Protein AF-A0A523U7J8-F1 (afdb_monomer)

Radius of gyration: 14.75 Å; Cα contacts (8 Å, |Δi|>4): 42; chains: 1; bounding box: 33×23×37 Å

Nearest PDB structures (foldseek):
  6sv1-assembly3_c  TM=9.853E-01  e=2.143E-03  Rhodospirillum rubrum
  6sv1-assembly3_U  TM=9.815E-01  e=2.143E-03  Rhodospirillum rubrum
  5l8g-assembly2_S  TM=9.849E-01  e=2.436E-03  Rhodospirillum rubrum
  5l8g-assembly2_N  TM=9.886E-01  e=2.597E-03  Rhodospirillum rubrum
  5n5f-assembly1_B  TM=9.827E-01  e=1.064E-02  Haliangium ochraceum

Mean predicted aligned error: 2.27 Å

Secondary structure (DSSP, 8-state):
-HHHHHHHHHHHHHHHHHHHHH---HHHHHHHHHHHHHHHHHHHHHHHHHHHH-HHHHHHHHHHT-

pLDDT: mean 97.73, std 2.19, range [84.19, 98.94]

Sequence (66 aa):
MLREDLIGELQAINQYQDHIDTIGDEEAMEVLEHIRDDEKEHLAELTKLIQKLDATQAEKFKKEGL

Foldseek 3Di:
DLVVLLVVLVVLLVVLVVCLVPDPDPVSNVVSVVVSVVSVVVNVVSLVVCLVVDVVVVVVCVVVVD

Solvent-accessible surface area (backbone atoms only — not comparable to full-atom values): 3578 Å² total; per-residue (Å²): 101,74,67,57,52,42,50,48,28,56,50,48,33,52,53,34,49,57,44,50,78,69,57,91,49,67,71,61,36,56,54,39,51,52,54,29,51,51,30,52,50,51,37,52,53,44,49,54,51,47,38,75,74,31,69,69,56,31,55,50,35,50,72,74,75,90

Structure (mmCIF, N/CA/C/O backbone):
data_AF-A0A523U7J8-F1
#
_entry.id   AF-A0A523U7J8-F1
#
loop_
_atom_site.group_PDB
_atom_site.id
_atom_site.type_symbol
_atom_site.label_atom_id
_atom_site.label_alt_id
_atom_site.label_comp_id
_atom_site.label_asym_id
_atom_site.label_entity_id
_atom_site.label_seq_id
_atom_site.pdbx_PDB_ins_code
_atom_site.Cartn_x
_atom_site.Cartn_y
_atom_site.Cartn_z
_atom_site.occupancy
_atom_site.B_iso_or_equiv
_atom_site.auth_seq_id
_atom_site.auth_comp_id
_atom_site.auth_asym_id
_atom_site.auth_atom_id
_atom_site.pdbx_PDB_model_num
ATOM 1 N N . MET A 1 1 ? -6.621 11.653 3.386 1.00 90.31 1 MET A N 1
ATOM 2 C CA . MET A 1 1 ? -7.312 10.984 4.525 1.00 90.31 1 MET A CA 1
ATOM 3 C C . MET A 1 1 ? -6.615 9.649 4.660 1.00 90.31 1 MET A C 1
ATOM 5 O O . MET A 1 1 ? -6.424 9.052 3.619 1.00 90.31 1 MET A O 1
ATOM 9 N N . LEU A 1 2 ? -6.330 9.129 5.859 1.00 96.56 2 LEU A N 1
ATOM 10 C CA . LEU A 1 2 ? -5.481 7.926 6.012 1.00 96.56 2 LEU A CA 1
ATOM 11 C C . LEU A 1 2 ? -5.869 6.720 5.136 1.00 96.56 2 LEU A C 1
ATOM 13 O O . LEU A 1 2 ? -5.009 5.952 4.730 1.00 96.56 2 LEU A O 1
ATOM 17 N N . ARG A 1 3 ? -7.162 6.546 4.834 1.00 97.12 3 ARG A N 1
ATOM 18 C CA . ARG A 1 3 ? -7.632 5.480 3.933 1.00 97.12 3 ARG A CA 1
ATOM 19 C C . ARG A 1 3 ? -7.351 5.755 2.458 1.00 97.12 3 ARG A C 1
ATOM 21 O O . ARG A 1 3 ? -7.069 4.814 1.738 1.00 97.12 3 ARG A O 1
ATOM 28 N N . GLU A 1 4 ? -7.427 7.011 2.029 1.00 98.50 4 GLU A N 1
ATOM 29 C CA . GLU A 1 4 ? -7.007 7.423 0.681 1.00 98.50 4 GLU A CA 1
ATOM 30 C C . GLU A 1 4 ? -5.495 7.269 0.527 1.00 98.50 4 GLU A C 1
ATOM 32 O O . GLU A 1 4 ? -5.036 6.792 -0.501 1.00 98.50 4 GLU A O 1
ATOM 37 N N . ASP A 1 5 ? -4.740 7.595 1.579 1.00 98.56 5 ASP A N 1
ATOM 38 C CA . ASP A 1 5 ? -3.286 7.439 1.591 1.00 98.56 5 ASP A CA 1
ATOM 39 C C . ASP A 1 5 ? -2.932 5.938 1.453 1.00 98.56 5 ASP A C 1
ATOM 41 O O . ASP A 1 5 ? -2.181 5.558 0.563 1.00 98.56 5 ASP A O 1
ATOM 45 N N . LEU A 1 6 ? -3.603 5.053 2.211 1.00 98.50 6 LEU A N 1
ATOM 46 C CA . LEU A 1 6 ? -3.460 3.590 2.087 1.00 98.50 6 LEU A CA 1
ATOM 47 C C . LEU A 1 6 ? -3.845 3.055 0.691 1.00 98.50 6 LEU A C 1
ATOM 49 O O . LEU A 1 6 ? -3.223 2.116 0.194 1.00 98.50 6 LEU A O 1
ATOM 53 N N . ILE A 1 7 ? -4.889 3.618 0.067 1.00 98.62 7 ILE A N 1
ATOM 54 C CA . ILE A 1 7 ? -5.283 3.283 -1.312 1.00 98.62 7 ILE A CA 1
ATOM 55 C C . ILE A 1 7 ? -4.171 3.682 -2.287 1.00 98.62 7 ILE A C 1
ATOM 57 O O . ILE A 1 7 ? -3.865 2.903 -3.188 1.00 98.62 7 ILE A O 1
ATOM 61 N N . GLY A 1 8 ? -3.562 4.853 -2.085 1.00 98.75 8 GLY A N 1
ATOM 62 C CA . GLY A 1 8 ? -2.421 5.328 -2.864 1.00 98.75 8 GLY A CA 1
ATOM 63 C C . GLY A 1 8 ? -1.252 4.347 -2.828 1.00 98.75 8 GLY A C 1
ATOM 64 O O . GLY A 1 8 ? -0.790 3.939 -3.892 1.00 98.75 8 GLY A O 1
ATOM 65 N N . GLU A 1 9 ? -0.862 3.873 -1.640 1.00 98.81 9 GLU A N 1
ATOM 66 C CA . GLU A 1 9 ? 0.249 2.913 -1.529 1.00 98.81 9 GLU A CA 1
ATOM 67 C C . GLU A 1 9 ? -0.066 1.587 -2.229 1.00 98.81 9 GLU A C 1
ATOM 69 O O . GLU A 1 9 ? 0.755 1.054 -2.972 1.00 98.81 9 GLU A O 1
ATOM 74 N N . LEU A 1 10 ? -1.292 1.069 -2.087 1.00 98.88 10 LEU A N 1
ATOM 75 C CA . LEU A 1 10 ? -1.725 -0.136 -2.810 1.00 98.88 10 LEU A CA 1
ATOM 76 C C . LEU A 1 10 ? -1.677 0.043 -4.334 1.00 98.88 10 LEU A C 1
ATOM 78 O O . LEU A 1 10 ? -1.318 -0.889 -5.055 1.00 98.88 10 LEU A O 1
ATOM 82 N N . GLN A 1 11 ? -2.061 1.217 -4.836 1.00 98.88 11 GLN A N 1
ATOM 83 C CA . GLN A 1 11 ? -1.988 1.530 -6.262 1.00 98.88 11 GLN A CA 1
ATOM 84 C C . GLN A 1 11 ? -0.537 1.610 -6.740 1.00 98.88 11 GLN A C 1
ATOM 86 O O . GLN A 1 11 ? -0.221 1.019 -7.771 1.00 98.88 11 GLN A O 1
ATOM 91 N N . ALA A 1 12 ? 0.336 2.277 -5.982 1.00 98.88 12 ALA A N 1
ATOM 92 C CA . ALA A 1 12 ? 1.754 2.394 -6.296 1.00 98.88 12 ALA A CA 1
ATOM 93 C C . ALA A 1 12 ? 2.441 1.020 -6.330 1.00 98.88 12 ALA A C 1
ATOM 95 O O . ALA A 1 12 ? 3.113 0.702 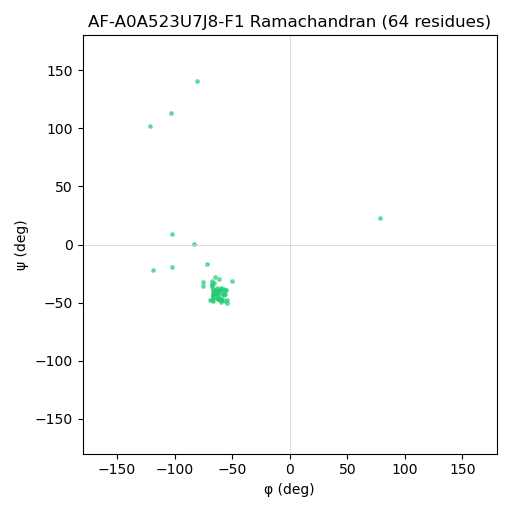-7.310 1.00 98.88 12 ALA A O 1
ATOM 96 N N . ILE A 1 13 ? 2.188 0.160 -5.335 1.00 98.94 13 ILE A N 1
ATOM 97 C CA . ILE A 1 13 ? 2.712 -1.216 -5.288 1.00 98.94 13 ILE A CA 1
ATOM 98 C C . ILE A 1 13 ?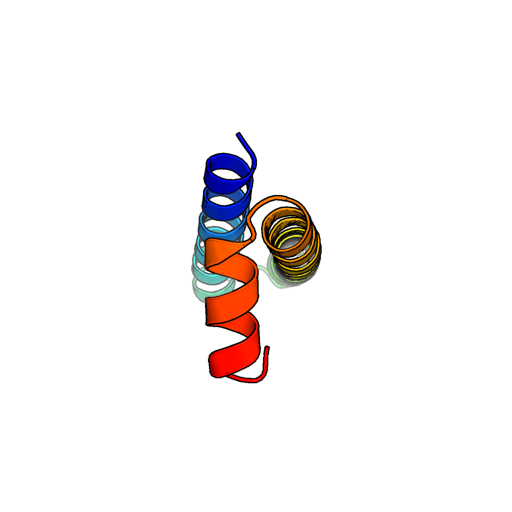 2.355 -1.987 -6.563 1.00 98.94 13 ILE A C 1
ATOM 100 O O . ILE A 1 13 ? 3.232 -2.586 -7.187 1.00 98.94 13 ILE A O 1
ATOM 104 N N . ASN A 1 14 ? 1.079 -1.969 -6.958 1.00 98.81 14 ASN A N 1
ATOM 105 C CA . ASN A 1 14 ? 0.626 -2.681 -8.153 1.00 98.81 14 ASN A CA 1
ATOM 106 C C . ASN A 1 14 ? 1.226 -2.078 -9.429 1.00 98.81 14 ASN A C 1
ATOM 108 O O . ASN A 1 14 ? 1.702 -2.814 -10.285 1.00 98.81 14 ASN A O 1
ATOM 112 N N . GLN A 1 15 ? 1.262 -0.748 -9.537 1.00 98.81 15 GLN A N 1
ATOM 113 C CA . GLN A 1 15 ? 1.809 -0.066 -10.708 1.00 98.81 15 GLN A CA 1
ATOM 114 C C . GLN A 1 15 ? 3.300 -0.371 -10.901 1.00 98.81 15 GLN A C 1
ATOM 116 O O . GLN A 1 15 ? 3.739 -0.639 -12.019 1.00 98.81 15 GLN A O 1
ATOM 121 N N . TYR A 1 16 ? 4.090 -0.347 -9.826 1.00 98.75 16 TYR A N 1
ATOM 122 C CA . TYR A 1 16 ? 5.504 -0.695 -9.915 1.00 98.75 16 TYR A CA 1
ATOM 123 C C . TYR A 1 16 ? 5.710 -2.172 -10.233 1.00 98.75 16 TYR A C 1
ATOM 125 O O . TYR A 1 16 ? 6.595 -2.480 -11.025 1.00 98.75 16 TYR A O 1
ATOM 133 N N . GLN A 1 17 ? 4.875 -3.073 -9.703 1.00 98.69 17 GLN A N 1
ATOM 134 C CA . GLN A 1 17 ? 4.921 -4.482 -10.096 1.00 98.69 17 GLN A CA 1
ATOM 135 C C . GLN A 1 17 ? 4.662 -4.666 -11.597 1.00 98.69 17 GLN A C 1
ATOM 137 O O . GLN A 1 17 ? 5.449 -5.330 -12.264 1.00 98.69 17 GLN A O 1
ATOM 142 N N . ASP A 1 18 ? 3.624 -4.026 -12.140 1.00 98.69 18 ASP A N 1
ATOM 143 C CA . ASP A 1 18 ? 3.299 -4.097 -13.569 1.00 98.69 18 ASP A CA 1
ATOM 144 C C . ASP A 1 18 ? 4.453 -3.566 -14.442 1.00 98.69 18 ASP A C 1
ATOM 146 O O . ASP A 1 18 ? 4.749 -4.113 -15.508 1.00 98.69 18 ASP A O 1
ATOM 150 N N . HIS A 1 19 ? 5.140 -2.508 -13.999 1.00 98.44 19 HIS A N 1
ATOM 151 C CA . HIS A 1 19 ? 6.334 -2.006 -14.681 1.00 98.44 19 HIS A CA 1
ATOM 152 C C . HIS A 1 19 ? 7.506 -2.994 -14.607 1.00 98.44 19 HIS A C 1
ATOM 154 O O . HIS A 1 19 ? 8.127 -3.249 -15.635 1.00 98.44 19 HIS A O 1
ATOM 160 N N . ILE A 1 20 ? 7.794 -3.571 -13.435 1.00 98.38 20 ILE A N 1
ATOM 161 C CA . ILE A 1 20 ? 8.863 -4.572 -13.250 1.00 98.38 20 ILE A CA 1
ATOM 162 C C . ILE A 1 20 ? 8.631 -5.784 -14.160 1.00 98.38 20 ILE A C 1
ATOM 164 O O . ILE A 1 20 ? 9.566 -6.267 -14.789 1.00 98.38 20 ILE A O 1
ATOM 168 N N . ASP A 1 21 ? 7.382 -6.231 -14.292 1.00 98.31 21 ASP A N 1
ATOM 169 C CA . ASP A 1 21 ? 7.024 -7.400 -15.102 1.00 98.31 21 ASP A CA 1
ATOM 170 C C . ASP A 1 21 ? 7.133 -7.151 -16.620 1.00 98.31 21 ASP A C 1
ATOM 172 O O . ASP A 1 21 ? 7.130 -8.100 -17.410 1.00 98.31 21 ASP A O 1
ATOM 176 N N . THR A 1 22 ? 7.196 -5.886 -17.053 1.00 97.75 22 THR A N 1
ATOM 177 C CA . THR A 1 22 ? 7.129 -5.503 -18.476 1.00 97.75 22 THR A CA 1
ATOM 178 C C . THR A 1 22 ? 8.363 -4.777 -18.998 1.00 97.75 22 THR A C 1
ATOM 180 O O . THR A 1 22 ? 8.596 -4.780 -20.212 1.00 97.75 22 THR A O 1
ATOM 183 N N . ILE A 1 23 ? 9.159 -4.155 -18.129 1.00 96.06 23 ILE A N 1
ATOM 184 C CA . ILE A 1 23 ? 10.374 -3.444 -18.517 1.00 96.06 23 ILE A CA 1
ATOM 185 C C . ILE A 1 23 ? 11.520 -4.447 -18.723 1.00 96.06 23 ILE A C 1
ATOM 187 O O . ILE A 1 23 ? 11.641 -5.433 -18.008 1.00 96.06 23 ILE A O 1
ATOM 191 N N . GLY A 1 24 ? 12.349 -4.225 -19.744 1.00 94.44 24 GLY A N 1
ATOM 192 C CA . GLY A 1 24 ? 13.486 -5.103 -20.068 1.00 94.44 24 GLY A CA 1
ATOM 193 C C . GLY A 1 24 ? 14.843 -4.557 -19.621 1.00 94.44 24 GLY A C 1
ATOM 194 O O . GLY A 1 24 ? 15.867 -5.069 -20.062 1.00 94.44 24 GLY A O 1
ATOM 195 N N . ASP A 1 25 ? 14.846 -3.477 -18.840 1.00 98.25 25 ASP A N 1
ATOM 196 C CA . ASP A 1 25 ? 16.047 -2.791 -18.370 1.00 98.25 25 ASP A CA 1
ATOM 197 C C . ASP A 1 25 ? 16.307 -3.158 -16.903 1.00 98.25 25 ASP A C 1
ATOM 199 O O . ASP A 1 25 ? 15.504 -2.824 -16.034 1.00 98.25 25 ASP A O 1
ATOM 203 N N . GLU A 1 26 ? 17.404 -3.877 -16.647 1.00 97.69 26 GLU A N 1
ATOM 204 C CA . GLU A 1 26 ? 17.722 -4.429 -15.321 1.00 97.69 26 GLU A CA 1
ATOM 205 C C . GLU A 1 26 ? 17.932 -3.332 -14.265 1.00 97.69 26 GLU A C 1
ATOM 207 O O . GLU A 1 26 ? 17.437 -3.457 -13.148 1.00 97.69 26 GLU A O 1
ATOM 212 N N . GLU A 1 27 ? 18.595 -2.226 -14.619 1.00 98.25 27 GLU A N 1
ATOM 213 C CA . GLU A 1 27 ? 18.840 -1.114 -13.690 1.00 98.25 27 GLU A CA 1
ATOM 214 C C . GLU A 1 27 ? 17.520 -0.439 -13.289 1.00 98.25 27 GLU A C 1
ATOM 2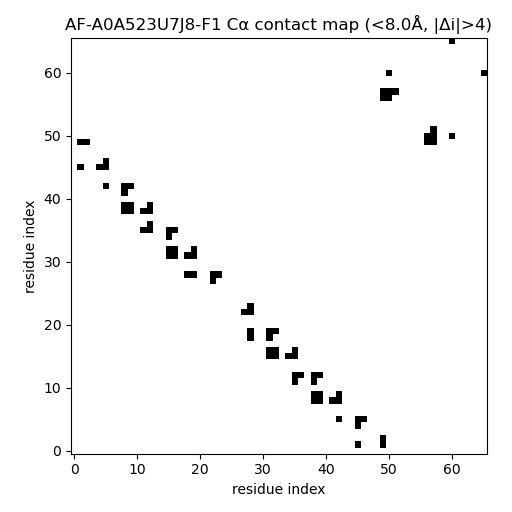16 O O . GLU A 1 27 ? 17.281 -0.154 -12.113 1.00 98.25 27 GLU A O 1
ATOM 221 N N . ALA A 1 28 ? 16.616 -0.233 -14.250 1.00 98.25 28 ALA A N 1
ATOM 222 C CA . ALA A 1 28 ? 15.288 0.291 -13.965 1.00 98.25 28 ALA A CA 1
ATOM 223 C C . ALA A 1 28 ? 14.464 -0.667 -13.090 1.00 98.25 28 ALA A C 1
ATOM 225 O O . ALA A 1 28 ? 13.761 -0.203 -12.191 1.00 98.25 28 ALA A O 1
ATOM 226 N N . MET A 1 29 ? 14.549 -1.983 -13.317 1.00 98.44 29 MET A N 1
ATOM 227 C CA . MET A 1 29 ? 13.862 -2.975 -12.482 1.00 98.44 29 MET A CA 1
ATOM 228 C C . MET A 1 29 ? 14.321 -2.897 -11.027 1.00 98.44 29 MET A C 1
ATOM 230 O O . MET A 1 29 ? 13.469 -2.808 -10.148 1.00 98.44 29 MET A O 1
ATOM 234 N N . GLU A 1 30 ? 15.631 -2.858 -10.768 1.00 98.44 30 GLU A N 1
ATOM 235 C CA . GLU A 1 30 ? 16.176 -2.780 -9.403 1.00 98.44 30 GLU A CA 1
ATOM 236 C C . GLU A 1 30 ? 15.686 -1.529 -8.658 1.00 98.44 30 GLU A C 1
ATOM 238 O O . GLU A 1 30 ? 15.284 -1.597 -7.493 1.00 98.44 30 GLU A O 1
ATOM 243 N N . VAL A 1 31 ? 15.655 -0.378 -9.340 1.00 98.62 31 VAL A N 1
ATOM 244 C CA . VAL A 1 31 ? 15.129 0.868 -8.762 1.00 98.62 31 VAL A CA 1
ATOM 245 C C . VAL A 1 31 ? 13.640 0.737 -8.437 1.00 98.62 31 VAL A C 1
ATOM 247 O O . VAL A 1 31 ? 13.206 1.125 -7.353 1.00 98.62 31 VAL A O 1
ATOM 250 N N . LEU A 1 32 ? 12.846 0.188 -9.357 1.00 98.75 32 LEU A N 1
ATOM 251 C CA . LEU A 1 32 ? 11.408 0.020 -9.158 1.00 98.75 32 LEU A CA 1
ATOM 252 C C . LEU A 1 32 ? 11.079 -1.007 -8.070 1.00 98.75 32 LEU A C 1
ATOM 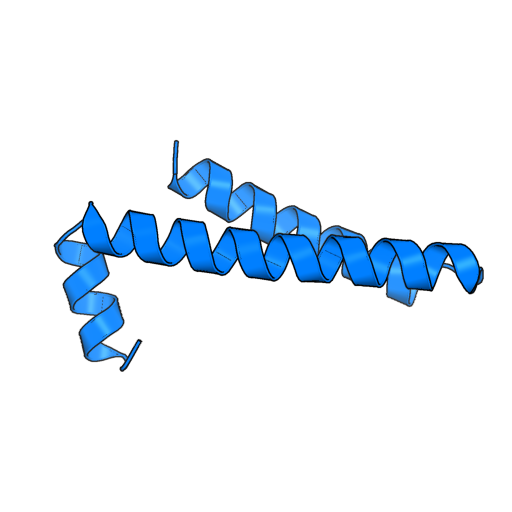254 O O . LEU A 1 32 ? 10.109 -0.817 -7.338 1.00 98.75 32 LEU A O 1
ATOM 258 N N . GLU A 1 33 ? 11.875 -2.068 -7.939 1.00 98.69 33 GLU A N 1
ATOM 259 C CA . GLU A 1 33 ? 11.745 -3.050 -6.863 1.00 98.69 33 GLU A CA 1
ATOM 260 C C . GLU A 1 33 ? 11.955 -2.407 -5.498 1.00 98.69 33 GLU A C 1
ATOM 262 O O . GLU A 1 33 ? 11.129 -2.609 -4.605 1.00 98.69 33 GLU A O 1
ATOM 267 N N . HIS A 1 34 ? 13.005 -1.592 -5.362 1.00 98.75 34 HIS A N 1
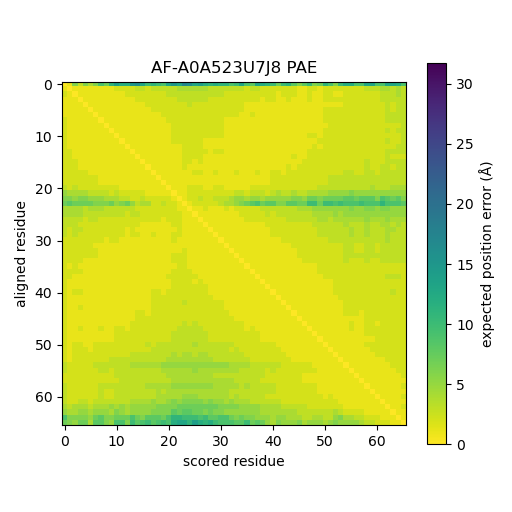A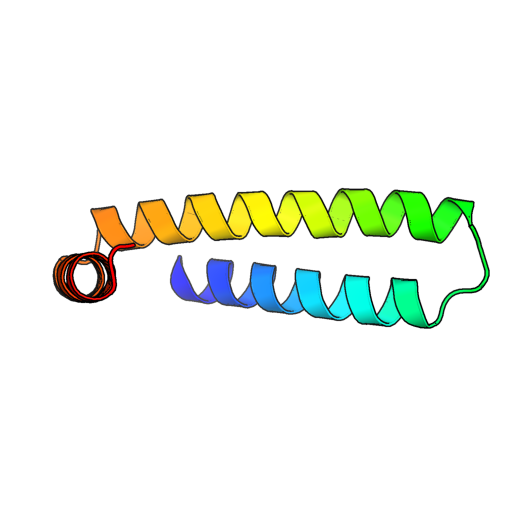TOM 268 C CA . HIS A 1 34 ? 13.267 -0.859 -4.131 1.00 98.75 34 HIS A CA 1
ATOM 269 C C . HIS A 1 34 ? 12.105 0.076 -3.778 1.00 98.75 34 HIS A C 1
ATOM 271 O O . HIS A 1 34 ? 11.592 -0.000 -2.664 1.00 98.75 34 HIS A O 1
ATOM 277 N N . ILE A 1 35 ? 11.634 0.886 -4.734 1.00 98.81 35 ILE A N 1
ATOM 278 C CA . ILE A 1 35 ? 10.522 1.818 -4.494 1.00 98.81 35 ILE A CA 1
ATOM 279 C C . ILE A 1 35 ? 9.245 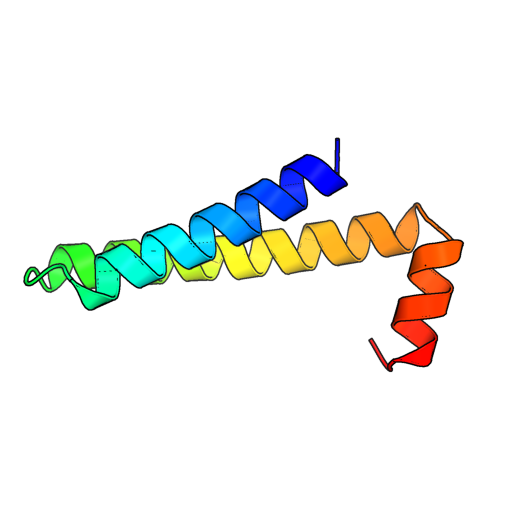1.053 -4.116 1.00 98.81 35 ILE A C 1
ATOM 281 O O . ILE A 1 35 ? 8.597 1.387 -3.131 1.00 98.81 35 ILE A O 1
ATOM 285 N N . ARG A 1 36 ? 8.885 -0.007 -4.854 1.00 98.81 36 ARG A N 1
ATOM 286 C CA . ARG A 1 36 ? 7.711 -0.849 -4.554 1.00 98.81 36 ARG A CA 1
ATOM 287 C C . ARG A 1 36 ? 7.764 -1.405 -3.131 1.00 98.81 36 ARG A C 1
ATOM 289 O O . ARG A 1 36 ? 6.720 -1.551 -2.495 1.00 98.81 36 ARG A O 1
ATOM 296 N N . ASP A 1 37 ? 8.947 -1.794 -2.670 1.00 98.81 37 ASP A N 1
ATOM 297 C CA . ASP A 1 37 ? 9.118 -2.379 -1.346 1.00 98.81 37 ASP A CA 1
ATOM 298 C C . ASP A 1 37 ? 9.037 -1.319 -0.233 1.00 98.81 37 ASP A C 1
ATOM 300 O O . ASP A 1 37 ? 8.442 -1.615 0.806 1.00 98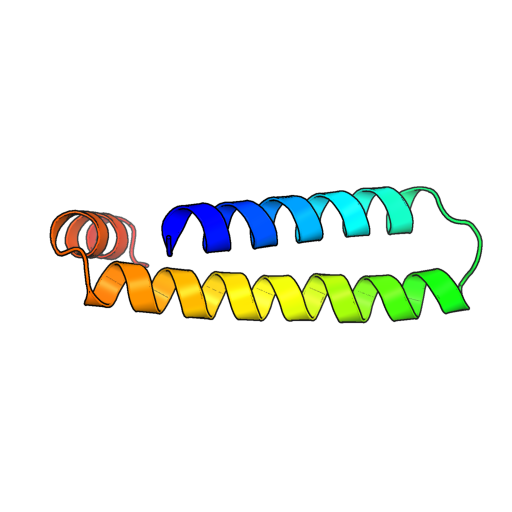.81 37 ASP A O 1
ATOM 304 N N . ASP A 1 38 ? 9.471 -0.080 -0.482 1.00 98.81 38 ASP A N 1
ATOM 305 C CA . ASP A 1 38 ? 9.225 1.060 0.417 1.00 98.81 38 ASP A CA 1
ATOM 306 C C . ASP A 1 38 ? 7.713 1.342 0.561 1.00 98.81 38 ASP A C 1
ATOM 308 O O . ASP A 1 38 ? 7.206 1.500 1.673 1.00 98.81 38 ASP A O 1
ATOM 312 N N . GLU A 1 39 ? 6.934 1.281 -0.528 1.00 98.88 39 GLU A N 1
ATOM 313 C CA . GLU A 1 39 ? 5.475 1.488 -0.440 1.00 98.88 39 GLU A CA 1
ATOM 314 C C . GLU A 1 39 ? 4.765 0.389 0.372 1.00 98.88 39 GLU A C 1
ATOM 316 O O . GLU A 1 39 ? 3.737 0.630 1.016 1.00 98.88 39 GLU A O 1
ATOM 321 N N . LYS A 1 40 ? 5.313 -0.836 0.407 1.00 98.88 40 LYS A N 1
ATOM 322 C CA . LYS A 1 40 ? 4.807 -1.902 1.294 1.00 98.88 40 LYS A CA 1
ATOM 323 C C . LYS A 1 40 ? 5.066 -1.577 2.765 1.00 98.88 40 LYS A C 1
ATOM 325 O O . LYS A 1 40 ? 4.238 -1.931 3.609 1.00 98.88 40 LYS A O 1
ATOM 330 N N . GLU A 1 41 ? 6.180 -0.915 3.081 1.00 98.81 41 GLU A N 1
ATOM 331 C CA . GLU A 1 41 ? 6.452 -0.410 4.429 1.00 98.81 41 GLU A CA 1
ATOM 332 C C . GLU A 1 41 ? 5.459 0.702 4.797 1.00 98.81 41 GLU A C 1
ATOM 334 O O . GLU A 1 41 ? 4.779 0.587 5.822 1.00 98.81 41 GLU A O 1
ATOM 339 N N . HIS A 1 42 ? 5.259 1.694 3.923 1.00 98.75 42 HIS A N 1
ATOM 340 C CA . HIS A 1 42 ? 4.273 2.764 4.130 1.00 98.75 42 HIS A CA 1
ATOM 341 C C . HIS A 1 42 ? 2.855 2.215 4.355 1.00 98.75 42 HIS A C 1
ATOM 343 O O . HIS A 1 42 ? 2.148 2.628 5.282 1.00 98.75 42 HIS A O 1
ATOM 349 N N . LEU A 1 43 ? 2.448 1.209 3.576 1.00 98.56 43 LEU A N 1
ATOM 350 C CA . LEU A 1 43 ? 1.177 0.508 3.753 1.00 98.56 43 LEU A CA 1
ATOM 351 C C . LEU A 1 43 ? 1.035 -0.096 5.158 1.00 98.56 43 LEU A C 1
ATOM 353 O O . LEU A 1 43 ? -0.035 -0.001 5.777 1.00 98.56 43 LEU A O 1
ATOM 357 N N . ALA A 1 44 ? 2.094 -0.720 5.680 1.00 98.31 44 ALA A N 1
ATOM 358 C CA . ALA A 1 44 ? 2.093 -1.309 7.015 1.00 98.31 44 ALA A CA 1
ATOM 359 C C . ALA A 1 44 ? 1.989 -0.230 8.108 1.00 98.31 44 ALA A C 1
ATOM 361 O O . ALA A 1 44 ? 1.205 -0.374 9.055 1.00 98.31 44 ALA A O 1
ATOM 362 N N . GLU A 1 45 ? 2.717 0.878 7.963 1.00 98.44 45 GLU A N 1
ATOM 363 C CA . GLU A 1 45 ? 2.664 2.013 8.888 1.00 98.44 45 GLU A CA 1
ATOM 364 C C . GLU A 1 45 ? 1.278 2.668 8.929 1.00 98.44 45 GLU A C 1
ATOM 366 O O . GLU A 1 45 ? 0.712 2.876 10.012 1.00 98.44 45 GLU A O 1
ATOM 371 N N . LEU A 1 46 ? 0.684 2.928 7.760 1.00 98.50 46 LEU A N 1
ATOM 372 C CA . LEU A 1 46 ? -0.662 3.486 7.636 1.00 98.50 46 LEU A CA 1
ATOM 373 C C . LEU A 1 46 ? -1.715 2.540 8.215 1.00 98.50 46 LEU A C 1
ATOM 375 O O . LEU A 1 46 ? -2.603 2.981 8.950 1.00 98.50 46 LEU A O 1
ATOM 379 N N . THR A 1 47 ? -1.592 1.233 7.963 1.00 97.62 47 THR A N 1
ATOM 380 C CA . THR A 1 47 ? -2.481 0.216 8.545 1.00 97.62 47 THR A CA 1
ATOM 381 C C . THR A 1 47 ? -2.439 0.258 10.071 1.00 97.62 47 THR A C 1
ATOM 383 O O . THR A 1 47 ? -3.485 0.312 10.725 1.00 97.62 47 THR A O 1
ATOM 386 N N . LYS A 1 48 ? -1.240 0.316 10.662 1.00 97.31 48 LYS A N 1
ATOM 387 C CA . LYS A 1 48 ? -1.060 0.434 12.115 1.00 97.31 48 LYS A CA 1
ATOM 388 C C . LYS A 1 48 ? -1.660 1.729 12.666 1.00 97.31 48 LYS A C 1
ATOM 390 O O . LYS A 1 48 ? -2.277 1.723 13.735 1.00 97.31 48 LYS A O 1
ATOM 395 N N . LEU A 1 49 ? -1.508 2.845 11.954 1.00 98.12 49 LEU A N 1
ATOM 396 C CA . LEU A 1 49 ? -2.089 4.123 12.360 1.00 98.12 49 LEU A CA 1
ATOM 397 C C . LEU A 1 49 ? -3.624 4.093 12.312 1.00 98.12 49 LEU A C 1
ATOM 399 O O . LEU A 1 49 ? -4.273 4.573 13.242 1.00 98.12 49 LEU A O 1
ATOM 403 N N . ILE A 1 50 ? -4.209 3.474 11.284 1.00 97.56 50 ILE A N 1
ATOM 404 C CA . ILE A 1 50 ? -5.656 3.261 11.169 1.00 97.56 50 ILE A CA 1
ATOM 405 C C . ILE A 1 50 ? -6.167 2.398 12.328 1.00 97.56 50 ILE A C 1
ATOM 407 O O . ILE A 1 50 ? -7.136 2.789 12.977 1.00 97.56 50 ILE A O 1
ATOM 411 N N . GLN A 1 51 ? -5.499 1.285 12.651 1.00 96.94 51 GLN A N 1
ATOM 412 C CA . GLN A 1 51 ? -5.863 0.449 13.804 1.00 96.94 51 GLN A CA 1
ATOM 413 C C . GLN A 1 51 ? -5.857 1.239 15.119 1.00 96.94 51 GLN A C 1
ATOM 415 O O . GLN A 1 51 ? -6.726 1.058 15.966 1.00 96.94 51 GLN A O 1
ATOM 420 N N . LYS A 1 52 ? -4.899 2.155 15.298 1.00 97.25 52 LYS A N 1
ATOM 421 C CA . LYS A 1 52 ? -4.824 2.995 16.500 1.00 97.25 52 LYS A CA 1
ATOM 422 C C . LYS A 1 52 ? -5.983 3.994 16.605 1.00 97.25 52 LYS A C 1
ATOM 424 O O . LYS A 1 52 ? -6.357 4.366 17.716 1.00 97.25 52 LYS A O 1
ATOM 429 N N . LEU A 1 53 ? -6.505 4.470 15.476 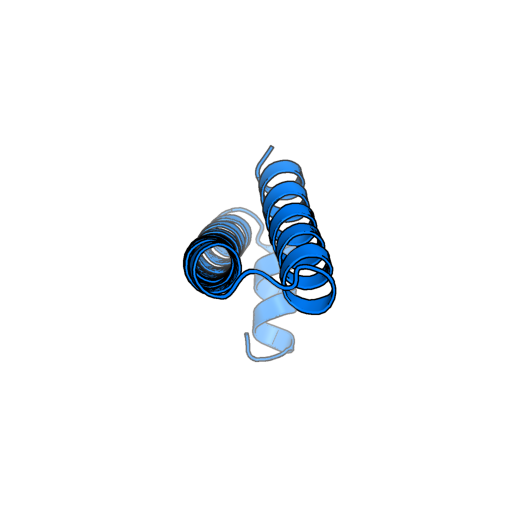1.00 98.00 53 LEU A N 1
ATOM 430 C CA . LEU A 1 53 ? -7.478 5.565 15.420 1.00 98.00 53 LEU A CA 1
ATOM 431 C C . LEU A 1 53 ? -8.926 5.100 15.193 1.00 98.00 53 LEU A C 1
ATOM 433 O O . LEU A 1 53 ? -9.848 5.852 15.502 1.00 98.00 53 LEU A O 1
ATOM 437 N N . ASP A 1 54 ? -9.143 3.882 14.693 1.00 98.06 54 ASP A N 1
ATOM 438 C CA . ASP A 1 54 ? -10.466 3.308 14.441 1.00 98.06 54 ASP A CA 1
ATOM 439 C C . ASP A 1 54 ? -10.668 2.009 15.233 1.00 98.06 54 ASP A C 1
ATOM 441 O O . ASP A 1 54 ? -10.208 0.934 14.844 1.00 98.06 54 ASP A O 1
ATOM 445 N N . ALA A 1 55 ? -11.419 2.099 16.334 1.00 97.94 55 ALA A N 1
ATOM 446 C CA . ALA A 1 55 ? -11.703 0.959 17.204 1.00 97.94 55 ALA A CA 1
ATOM 447 C C . ALA A 1 55 ? -12.466 -0.176 16.496 1.00 97.94 55 ALA A C 1
ATOM 449 O O . ALA A 1 55 ? -12.287 -1.343 16.842 1.00 97.94 55 ALA A O 1
ATOM 450 N N . THR A 1 56 ? -13.297 0.137 15.495 1.00 98.25 56 THR A N 1
ATOM 451 C CA . THR A 1 56 ? -14.012 -0.899 14.739 1.00 98.25 56 THR A CA 1
ATOM 452 C C . THR A 1 56 ? -13.029 -1.688 13.891 1.00 98.25 56 THR A C 1
ATOM 454 O O . THR A 1 56 ? -13.056 -2.916 13.926 1.00 98.25 56 THR A O 1
ATOM 457 N N . GLN A 1 57 ? -12.144 -1.011 13.154 1.00 97.06 57 GLN A N 1
ATOM 458 C CA . GLN A 1 57 ? -11.120 -1.701 12.370 1.00 97.06 57 GLN A CA 1
ATOM 459 C C . GLN A 1 57 ? -10.128 -2.444 13.268 1.00 97.06 57 GLN A C 1
ATOM 461 O O . GLN A 1 57 ? -9.807 -3.584 12.951 1.00 97.06 57 GLN A O 1
ATOM 466 N N . ALA A 1 58 ? -9.724 -1.875 14.407 1.00 98.06 58 ALA A N 1
ATOM 467 C CA . ALA A 1 58 ? -8.858 -2.544 15.381 1.00 98.06 58 ALA A CA 1
ATOM 468 C C . ALA A 1 58 ? -9.420 -3.907 15.825 1.00 98.06 58 ALA A C 1
ATOM 470 O O . ALA A 1 58 ? -8.722 -4.917 15.776 1.00 98.06 58 ALA A O 1
ATOM 471 N N . GLU A 1 59 ? -10.707 -3.964 16.186 1.00 98.38 59 GLU A N 1
ATOM 472 C CA . GLU A 1 59 ? -11.360 -5.220 16.576 1.00 98.38 59 GLU A CA 1
ATOM 473 C C . GLU A 1 59 ? -11.469 -6.215 15.409 1.00 98.38 59 GLU A C 1
ATOM 475 O O . GLU A 1 59 ? -11.377 -7.426 15.620 1.00 98.38 59 GLU A O 1
ATOM 480 N N . LYS A 1 60 ? -11.639 -5.735 14.166 1.00 97.94 60 LYS A N 1
ATOM 481 C CA . LYS A 1 60 ? -11.618 -6.609 12.982 1.00 97.94 60 LYS A CA 1
ATOM 482 C C . LYS A 1 60 ? -10.229 -7.196 12.735 1.00 97.94 60 LYS A C 1
ATOM 484 O O . LYS A 1 60 ? -10.145 -8.404 12.570 1.00 97.94 60 LYS A O 1
ATOM 489 N N . PHE A 1 61 ? -9.168 -6.390 12.766 1.00 96.38 61 PHE A N 1
ATOM 490 C CA . PHE A 1 61 ? -7.793 -6.878 12.593 1.00 96.38 61 PHE A CA 1
ATOM 491 C C . PHE A 1 61 ? -7.421 -7.902 13.671 1.00 96.38 61 PHE A C 1
ATOM 493 O O . PHE A 1 61 ? -7.054 -9.028 13.341 1.00 96.38 61 PHE A O 1
ATOM 500 N N . LYS A 1 62 ? -7.696 -7.591 14.944 1.00 96.69 62 LYS A N 1
ATOM 501 C CA . LYS A 1 62 ? -7.467 -8.512 16.065 1.00 96.69 62 LYS A CA 1
ATOM 502 C C . LYS A 1 62 ? -8.193 -9.849 15.896 1.00 96.69 62 LYS A C 1
ATOM 504 O O . LYS A 1 62 ? -7.645 -10.892 16.248 1.00 96.69 62 LYS A O 1
ATOM 509 N N . LYS A 1 63 ? -9.428 -9.836 15.378 1.00 97.75 63 LYS A N 1
ATOM 510 C CA . LYS A 1 63 ? -10.194 -11.060 15.097 1.00 97.75 63 LYS A CA 1
ATOM 511 C C . LYS A 1 63 ? -9.510 -11.934 14.038 1.00 97.75 63 LYS A C 1
ATOM 513 O O . LYS A 1 63 ? -9.546 -13.153 14.169 1.00 97.75 63 LYS A O 1
ATOM 518 N N . GLU A 1 64 ? -8.899 -11.321 13.029 1.00 96.38 64 GLU A N 1
ATOM 519 C CA . GLU A 1 64 ? -8.160 -12.018 11.968 1.00 96.38 64 GLU A CA 1
ATOM 520 C C . GLU A 1 64 ? -6.711 -12.373 12.376 1.00 96.38 64 GLU A C 1
ATOM 522 O O . GLU A 1 64 ? -5.990 -12.993 11.600 1.00 96.38 64 GLU A O 1
ATOM 527 N N . GLY A 1 65 ? -6.283 -12.031 13.600 1.00 93.19 65 GLY A N 1
ATOM 528 C CA . GLY A 1 65 ? -4.930 -12.301 14.102 1.00 93.19 65 GLY A CA 1
ATOM 529 C C . GLY A 1 65 ? -3.860 -11.336 13.581 1.00 93.19 65 GLY A C 1
ATOM 530 O O . GLY A 1 65 ? -2.684 -11.697 13.565 1.00 93.19 65 GLY A O 1
ATOM 531 N N . LEU A 1 66 ? -4.278 -10.140 13.156 1.00 84.19 66 LEU A N 1
ATOM 532 C CA . LEU A 1 66 ? -3.447 -9.061 12.614 1.00 84.19 66 LEU A CA 1
ATOM 533 C C . LEU A 1 66 ? -3.368 -7.861 13.566 1.00 84.19 66 LEU A C 1
ATOM 535 O O . LEU A 1 66 ? -4.318 -7.664 14.361 1.00 84.19 66 LEU A O 1
#